Protein AF-A0A846RQ02-F1 (afdb_monomer)

Mean predicted aligned error: 21.86 Å

Radius of gyration: 32.49 Å; Cα contacts (8 Å, |Δi|>4): 99; chains: 1; bounding box: 82×26×89 Å

Sequence (148 aa):
MDPVTGFTIDPGTGYLIEPNTGLLIEPGTGNLIDPATFTYTNFRWDPATGLIVDLTAPEEEPTEEPSEEPSPSEEPEPTPTATAASASPSSTPAATPSPSPSTVEAEASADTEDISIGEHPVTRVLVILALVGLGILYYTKLRGGART

Secondary structure (DSSP, 8-state):
--TTT-PEEPTTT-PEEPTTT-PEEPTTT-EEE-TTT--EEEEEE-TTT-PEEESSS-----------------------------------------------------------TTT-HHHHHHHHHHHHHHHHHHHHHHHHTT--

pLDDT: mean 75.79, std 20.94, range [36.94, 98.56]

Structure (mmCIF, N/CA/C/O backbone):
data_AF-A0A846RQ02-F1
#
_entry.id   AF-A0A846RQ02-F1
#
loop_
_atom_site.group_PDB
_atom_site.id
_atom_site.type_symbol
_atom_site.label_atom_id
_atom_site.label_alt_id
_atom_site.label_comp_id
_atom_site.label_asym_id
_atom_site.label_entity_id
_atom_site.label_seq_id
_atom_site.pdbx_PDB_ins_code
_atom_site.Cartn_x
_atom_site.Cartn_y
_atom_site.Cartn_z
_atom_site.occupancy
_atom_site.B_iso_or_equiv
_atom_site.auth_seq_id
_atom_site.auth_comp_id
_atom_site.auth_asym_id
_atom_site.auth_atom_id
_atom_site.pdbx_PDB_model_num
ATOM 1 N N . MET A 1 1 ? -15.791 7.401 4.867 1.00 93.06 1 MET A N 1
ATOM 2 C CA . MET A 1 1 ? -15.203 6.883 6.113 1.00 93.06 1 MET A CA 1
ATOM 3 C C . MET A 1 1 ? -15.716 5.482 6.334 1.00 93.06 1 MET A C 1
ATOM 5 O O . MET A 1 1 ? -16.872 5.229 6.007 1.00 93.06 1 MET A O 1
ATOM 9 N N . ASP A 1 2 ? -14.876 4.606 6.858 1.00 94.69 2 ASP A N 1
ATOM 10 C CA . ASP A 1 2 ? -15.273 3.290 7.349 1.00 94.69 2 ASP A CA 1
ATOM 11 C C . ASP A 1 2 ? -15.982 3.416 8.718 1.00 94.69 2 ASP A C 1
ATOM 13 O O . ASP A 1 2 ? -15.517 4.182 9.565 1.00 94.69 2 ASP A O 1
ATOM 17 N N . PRO A 1 3 ? -17.110 2.719 8.960 1.00 94.69 3 PRO A N 1
ATOM 18 C CA . PRO A 1 3 ? -17.864 2.838 10.210 1.00 94.69 3 PRO A CA 1
ATOM 19 C C . PRO A 1 3 ? -17.259 2.090 11.410 1.00 94.69 3 PRO A C 1
ATOM 21 O O . PRO A 1 3 ? -17.766 2.272 12.515 1.00 94.69 3 PRO A O 1
ATOM 24 N N . VAL A 1 4 ? -16.234 1.247 11.229 1.00 91.81 4 VAL A N 1
ATOM 25 C CA . VAL A 1 4 ? -15.617 0.463 12.320 1.00 91.81 4 VAL A CA 1
ATOM 26 C C . VAL A 1 4 ? -14.419 1.201 12.920 1.00 91.81 4 VAL A C 1
ATOM 28 O O . VAL A 1 4 ? -14.303 1.322 14.135 1.00 91.81 4 VAL A O 1
ATOM 31 N N . THR A 1 5 ? -13.548 1.719 12.058 1.00 93.19 5 THR A N 1
ATOM 32 C CA . THR A 1 5 ? -12.297 2.421 12.391 1.00 93.19 5 THR A CA 1
ATOM 33 C C . THR A 1 5 ? -12.442 3.943 12.393 1.00 93.19 5 THR A C 1
ATOM 35 O O . THR A 1 5 ? -11.627 4.646 12.985 1.00 93.19 5 THR A O 1
ATOM 38 N N . GLY A 1 6 ? -13.450 4.479 11.695 1.00 95.06 6 GLY A N 1
ATOM 39 C CA . GLY A 1 6 ? -13.568 5.908 11.398 1.00 95.06 6 GLY A CA 1
ATOM 40 C C . GLY A 1 6 ? -12.615 6.408 10.301 1.00 95.06 6 GLY A C 1
ATOM 41 O O . GLY A 1 6 ? -12.677 7.586 9.946 1.00 95.06 6 GLY A O 1
ATOM 42 N N . PHE A 1 7 ? -11.751 5.548 9.748 1.00 97.25 7 PHE A N 1
ATOM 43 C CA . PHE A 1 7 ? -10.710 5.942 8.795 1.00 97.25 7 PHE A CA 1
ATOM 44 C C . PHE A 1 7 ? -11.286 6.368 7.438 1.00 97.25 7 PHE A C 1
ATOM 46 O O . PHE A 1 7 ? -12.423 6.046 7.072 1.00 97.25 7 PHE A O 1
ATOM 53 N N . THR A 1 8 ? -10.494 7.112 6.663 1.00 98.31 8 THR A N 1
ATOM 54 C CA . THR A 1 8 ? -10.873 7.461 5.285 1.00 98.31 8 THR A CA 1
ATOM 55 C C . THR A 1 8 ? -10.749 6.224 4.401 1.00 98.31 8 THR A C 1
ATOM 57 O O . THR A 1 8 ? -9.888 5.389 4.638 1.00 98.31 8 THR A O 1
ATOM 60 N N . ILE A 1 9 ? -11.617 6.093 3.398 1.00 98.06 9 ILE A N 1
ATOM 61 C CA . ILE A 1 9 ? -11.502 5.051 2.372 1.00 98.06 9 ILE A CA 1
ATOM 62 C C . ILE A 1 9 ? -10.963 5.740 1.122 1.00 98.06 9 ILE A C 1
ATOM 64 O O . ILE A 1 9 ? -11.549 6.735 0.686 1.00 98.06 9 ILE A O 1
ATOM 68 N N . ASP A 1 10 ? -9.863 5.242 0.569 1.00 97.56 10 ASP A N 1
ATOM 69 C CA . ASP A 1 10 ? -9.318 5.743 -0.689 1.00 97.56 10 ASP A CA 1
ATOM 70 C C . ASP A 1 10 ? -10.250 5.378 -1.864 1.00 97.56 10 ASP A C 1
ATOM 72 O O . ASP A 1 10 ? -10.592 4.203 -2.033 1.00 97.56 10 ASP A O 1
ATOM 76 N N . PRO A 1 11 ? -10.678 6.344 -2.699 1.00 96.50 11 PRO A N 1
ATOM 77 C CA . PRO A 1 11 ? -11.626 6.085 -3.781 1.00 96.50 11 PRO A CA 1
ATOM 78 C C . PRO A 1 11 ? -11.025 5.355 -4.994 1.00 96.50 11 PRO A C 1
ATOM 80 O O . PRO A 1 11 ? -11.791 4.924 -5.853 1.00 96.50 11 PRO A O 1
ATOM 83 N N . GLY A 1 12 ? -9.695 5.233 -5.106 1.00 96.00 12 GLY A N 1
ATOM 84 C CA . GLY A 1 12 ? -9.038 4.518 -6.207 1.00 96.00 12 GLY A CA 1
ATOM 85 C C . GLY A 1 12 ? -8.866 3.017 -5.951 1.00 96.00 12 GLY A C 1
ATOM 86 O O . GLY A 1 12 ? -8.926 2.219 -6.883 1.00 96.00 12 GLY A O 1
ATOM 87 N N . THR A 1 13 ? -8.666 2.638 -4.689 1.00 96.62 13 THR A N 1
ATOM 88 C CA . THR A 1 13 ? -8.301 1.280 -4.249 1.00 96.62 13 THR A CA 1
ATOM 89 C C . THR A 1 13 ? -9.353 0.628 -3.352 1.00 96.62 13 THR A C 1
ATOM 91 O O . THR A 1 13 ? -9.407 -0.597 -3.258 1.00 96.62 13 THR A O 1
ATOM 94 N N . GLY A 1 14 ? -10.192 1.426 -2.682 1.00 97.06 14 GLY A N 1
ATOM 95 C CA . GLY A 1 14 ? -11.116 0.964 -1.645 1.00 97.06 14 GLY A CA 1
ATOM 96 C C . GLY A 1 14 ? -10.443 0.613 -0.312 1.00 97.06 14 GLY A C 1
ATOM 97 O O . GLY A 1 14 ? -11.115 0.090 0.575 1.00 97.06 14 GLY A O 1
ATOM 98 N N . TYR A 1 15 ? -9.139 0.867 -0.159 1.00 97.94 15 TYR A N 1
ATOM 99 C CA . TYR A 1 15 ? -8.390 0.566 1.067 1.00 97.94 15 TYR A CA 1
ATOM 100 C C . TYR A 1 15 ? -8.596 1.670 2.115 1.00 97.94 15 TYR A C 1
ATOM 102 O O . TYR A 1 15 ? -8.973 2.799 1.783 1.00 97.94 15 TYR A O 1
ATOM 110 N N . LEU A 1 16 ? -8.355 1.359 3.392 1.00 98.25 16 LEU A N 1
ATOM 111 C CA . LEU A 1 16 ? -8.379 2.378 4.445 1.00 98.25 16 LEU A CA 1
ATOM 112 C C . LEU A 1 16 ? -7.115 3.239 4.358 1.00 98.25 16 LEU A C 1
ATOM 114 O O . LEU A 1 16 ? -6.036 2.717 4.102 1.00 98.25 16 LEU A O 1
ATOM 118 N N . ILE A 1 17 ? -7.233 4.538 4.609 1.00 98.25 17 ILE A N 1
ATOM 119 C CA . ILE A 1 17 ? -6.100 5.456 4.754 1.00 98.25 17 ILE A CA 1
ATOM 120 C C . ILE A 1 17 ? -5.820 5.614 6.247 1.00 98.25 17 ILE A C 1
ATOM 122 O O . ILE A 1 17 ? -6.688 6.081 6.991 1.00 98.25 17 ILE A O 1
ATOM 126 N N . GLU A 1 18 ? -4.615 5.249 6.679 1.00 97.44 18 GLU A N 1
ATOM 127 C CA . GLU A 1 18 ? -4.166 5.457 8.054 1.00 97.44 18 GLU A CA 1
ATOM 128 C C . GLU A 1 18 ? -3.992 6.973 8.309 1.00 97.44 18 GLU A C 1
ATOM 130 O O . GLU A 1 18 ? -3.281 7.646 7.554 1.00 97.44 18 GLU A O 1
ATOM 135 N N . PRO A 1 19 ? -4.665 7.556 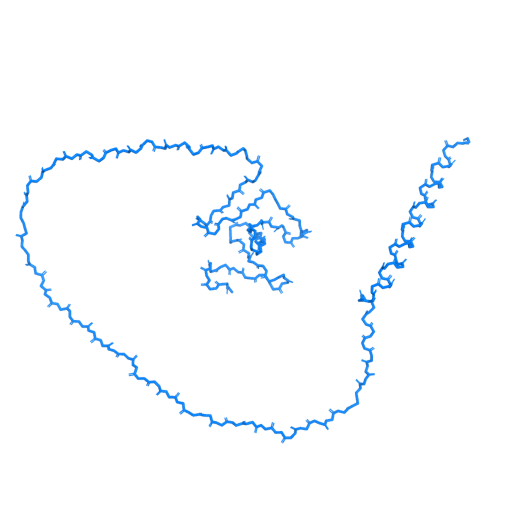9.321 1.00 95.62 19 PRO A N 1
ATOM 136 C CA . PRO A 1 19 ? -4.799 9.009 9.446 1.00 95.62 19 PRO A CA 1
ATOM 137 C C . PRO A 1 19 ? -3.518 9.766 9.830 1.00 95.62 19 PRO A C 1
ATOM 139 O O . PRO A 1 19 ? -3.464 10.975 9.599 1.00 95.62 19 PRO A O 1
ATOM 142 N N . ASN A 1 20 ? -2.509 9.114 10.417 1.00 94.81 20 ASN A N 1
ATOM 143 C CA . ASN A 1 20 ? -1.279 9.774 10.873 1.00 94.81 20 ASN A CA 1
ATOM 144 C C . ASN A 1 20 ? -0.181 9.812 9.794 1.00 94.81 20 ASN A C 1
ATOM 146 O O . ASN A 1 20 ? 0.621 10.745 9.758 1.00 94.81 20 ASN A O 1
ATOM 150 N N . THR A 1 21 ? -0.145 8.807 8.918 1.00 95.88 21 THR A N 1
ATOM 151 C CA . THR A 1 21 ? 0.881 8.600 7.882 1.00 95.88 21 THR A CA 1
ATOM 152 C C . THR A 1 21 ? 0.373 8.849 6.463 1.00 95.88 21 THR A C 1
ATOM 154 O O . THR A 1 21 ? 1.174 9.140 5.577 1.00 95.88 21 THR A O 1
ATOM 157 N N . GLY A 1 22 ? -0.939 8.741 6.224 1.00 97.25 22 GLY A N 1
ATOM 158 C CA . GLY A 1 22 ? -1.536 8.819 4.886 1.00 97.25 22 GLY A CA 1
ATOM 159 C C . GLY A 1 22 ? -1.313 7.574 4.017 1.00 97.25 22 GLY A C 1
ATOM 160 O O . GLY A 1 22 ? -1.626 7.605 2.828 1.00 97.25 22 GLY A O 1
ATOM 161 N N . LEU A 1 23 ? -0.769 6.493 4.584 1.00 98.25 23 LEU A N 1
ATOM 162 C CA . LEU A 1 23 ? -0.534 5.224 3.893 1.00 98.25 23 LEU A CA 1
ATOM 163 C C . LEU A 1 23 ? -1.829 4.401 3.778 1.00 98.25 23 LEU A C 1
ATOM 165 O O . LEU A 1 23 ? -2.741 4.526 4.597 1.00 98.25 23 LEU A O 1
ATOM 169 N N . LEU A 1 24 ? -1.896 3.533 2.767 1.00 98.56 24 LEU A N 1
ATOM 170 C CA . LEU A 1 24 ? -3.027 2.629 2.537 1.00 98.56 24 LEU A CA 1
ATOM 171 C C . LEU A 1 24 ? -2.866 1.352 3.366 1.00 98.56 24 LEU A C 1
ATOM 173 O O . LEU A 1 24 ? -1.820 0.716 3.306 1.00 98.56 24 LEU A O 1
ATOM 177 N N . ILE A 1 25 ? -3.901 0.940 4.090 1.00 98.38 25 ILE A N 1
ATOM 178 C CA . ILE A 1 25 ? -3.933 -0.301 4.872 1.00 98.38 25 ILE A CA 1
ATOM 179 C C . ILE A 1 25 ? -4.529 -1.418 4.009 1.00 98.38 25 ILE A C 1
ATOM 181 O O . ILE A 1 25 ? -5.699 -1.356 3.622 1.00 98.38 25 ILE A O 1
ATOM 185 N N . GLU A 1 26 ? -3.743 -2.459 3.734 1.00 97.50 26 GLU A N 1
ATOM 186 C CA . GLU A 1 26 ? -4.200 -3.647 3.011 1.00 97.50 26 GLU A CA 1
ATOM 187 C C . GLU A 1 26 ? -5.262 -4.420 3.831 1.00 97.50 26 GLU A C 1
ATOM 189 O O . GLU A 1 26 ? -5.014 -4.799 4.986 1.00 97.50 26 GLU A O 1
ATOM 194 N N . PRO A 1 27 ? -6.456 -4.690 3.267 1.00 95.62 27 PRO A N 1
ATOM 195 C CA . PRO A 1 27 ? -7.532 -5.357 3.990 1.00 95.62 27 PRO A CA 1
ATOM 196 C C . PRO A 1 27 ? -7.189 -6.819 4.308 1.00 95.62 27 PRO A C 1
ATOM 198 O O . PRO A 1 27 ? -6.866 -7.613 3.429 1.00 95.62 27 PRO A O 1
ATOM 201 N N . GLY A 1 28 ? -7.320 -7.194 5.583 1.00 94.12 28 GLY A N 1
ATOM 202 C CA . GLY A 1 28 ? -7.113 -8.561 6.077 1.00 94.12 28 GLY A CA 1
ATOM 203 C C . GLY A 1 28 ? -5.685 -8.884 6.531 1.00 94.12 28 GLY A C 1
ATOM 204 O O . GLY A 1 28 ? -5.517 -9.792 7.341 1.00 94.12 28 GLY A O 1
ATOM 205 N N . THR A 1 29 ? -4.677 -8.129 6.086 1.00 95.81 29 THR A N 1
ATOM 206 C CA . THR A 1 29 ? -3.283 -8.240 6.565 1.00 95.81 29 THR A CA 1
ATOM 207 C C . THR A 1 29 ? -2.876 -7.076 7.467 1.00 95.81 29 THR A C 1
ATOM 209 O O . THR A 1 29 ? -2.043 -7.261 8.351 1.00 95.81 29 THR A O 1
ATOM 212 N N . GLY A 1 30 ? -3.438 -5.883 7.244 1.00 96.94 30 GLY A N 1
ATOM 213 C CA . GLY A 1 30 ? -3.029 -4.646 7.907 1.00 96.94 30 GLY A CA 1
ATOM 214 C C . GLY A 1 30 ? -1.743 -4.023 7.352 1.00 96.94 30 GLY A C 1
ATOM 215 O O . GLY A 1 30 ? -1.285 -3.030 7.905 1.00 96.94 30 GLY A O 1
ATOM 216 N N . ASN A 1 31 ? -1.123 -4.572 6.300 1.00 98.12 31 ASN A N 1
ATOM 217 C CA . ASN A 1 31 ? 0.142 -4.047 5.763 1.00 98.12 31 ASN A CA 1
ATOM 218 C C . ASN A 1 31 ? -0.036 -2.610 5.239 1.00 98.12 31 ASN A C 1
ATOM 220 O O . ASN A 1 31 ? -0.989 -2.348 4.504 1.00 98.12 31 ASN A O 1
ATOM 224 N N . LEU A 1 32 ? 0.879 -1.690 5.566 1.00 98.31 32 LEU A N 1
ATOM 225 C CA . LEU A 1 32 ? 0.833 -0.316 5.052 1.00 98.31 32 LEU A CA 1
ATOM 226 C C . LEU A 1 32 ? 1.543 -0.233 3.693 1.00 98.31 32 LEU A C 1
ATOM 228 O O . LEU A 1 32 ? 2.678 -0.692 3.536 1.00 98.31 32 LEU A O 1
ATOM 232 N N . ILE A 1 33 ? 0.884 0.392 2.722 1.00 98.44 33 ILE A N 1
ATOM 233 C CA . ILE A 1 33 ? 1.307 0.563 1.328 1.00 98.44 33 ILE A CA 1
ATOM 234 C C . ILE A 1 33 ? 1.429 2.062 1.022 1.00 98.44 33 ILE A C 1
ATOM 236 O O . ILE A 1 33 ? 0.559 2.856 1.382 1.00 98.44 33 ILE A O 1
ATOM 240 N N . ASP A 1 34 ? 2.496 2.451 0.325 1.00 97.94 34 ASP A N 1
ATOM 241 C CA . ASP A 1 34 ? 2.676 3.814 -0.193 1.00 97.94 34 ASP A CA 1
ATOM 242 C C . ASP A 1 34 ? 1.664 4.091 -1.332 1.00 97.94 34 ASP A C 1
ATOM 244 O O . ASP A 1 34 ? 1.678 3.376 -2.339 1.00 97.94 34 ASP A O 1
ATOM 248 N N . PRO A 1 35 ? 0.780 5.106 -1.221 1.00 96.75 35 PRO A N 1
ATOM 249 C CA . PRO A 1 35 ? -0.248 5.390 -2.228 1.00 96.75 35 PRO A CA 1
ATOM 250 C C . PRO A 1 35 ? 0.301 5.933 -3.557 1.00 96.75 35 PRO A C 1
ATOM 252 O O . PRO A 1 35 ? -0.401 5.880 -4.565 1.00 96.75 35 PRO A O 1
ATOM 255 N N . ALA A 1 36 ? 1.524 6.470 -3.591 1.00 96.62 36 ALA A N 1
ATOM 256 C CA . ALA A 1 36 ? 2.128 7.047 -4.792 1.00 96.62 36 ALA A CA 1
ATOM 257 C C . ALA A 1 36 ? 2.874 6.007 -5.644 1.00 96.62 36 ALA A C 1
ATOM 259 O O . ALA A 1 36 ? 2.952 6.155 -6.866 1.00 96.62 36 ALA A O 1
ATOM 260 N N . THR A 1 37 ? 3.419 4.959 -5.021 1.00 97.44 37 THR A N 1
ATOM 261 C CA . THR A 1 37 ? 4.154 3.871 -5.702 1.00 97.44 37 THR A CA 1
ATOM 262 C C . THR A 1 37 ? 3.397 2.541 -5.733 1.00 97.44 37 THR A C 1
ATOM 264 O O . THR A 1 37 ? 3.761 1.658 -6.510 1.00 97.44 37 THR A O 1
ATOM 267 N N . PHE A 1 38 ? 2.377 2.386 -4.885 1.00 96.94 38 PHE A N 1
ATOM 268 C CA . PHE A 1 38 ? 1.679 1.134 -4.581 1.00 96.94 38 PHE A CA 1
ATOM 269 C C . PHE A 1 38 ? 2.616 -0.002 -4.119 1.00 96.94 38 PHE A C 1
ATOM 271 O O . PHE A 1 38 ? 2.413 -1.177 -4.430 1.00 96.94 38 PHE A O 1
ATOM 278 N N . THR A 1 39 ? 3.672 0.346 -3.371 1.00 98.00 39 THR A N 1
ATOM 279 C CA . THR A 1 39 ? 4.612 -0.617 -2.771 1.00 98.00 39 THR A CA 1
ATOM 280 C C . THR A 1 39 ? 4.371 -0.791 -1.277 1.00 98.00 39 THR A C 1
ATOM 282 O O . THR A 1 39 ? 4.210 0.197 -0.560 1.00 98.00 39 THR A O 1
ATOM 285 N N . TYR A 1 40 ? 4.433 -2.034 -0.795 1.00 97.62 40 TYR A N 1
ATOM 286 C CA . TYR A 1 40 ? 4.464 -2.337 0.637 1.00 97.62 40 TYR A CA 1
ATOM 287 C C . TYR A 1 40 ? 5.614 -1.616 1.343 1.00 97.62 40 TYR A C 1
ATOM 289 O O . TYR A 1 40 ? 6.737 -1.559 0.838 1.00 97.62 40 TYR A O 1
ATOM 297 N N . THR A 1 41 ? 5.321 -1.105 2.532 1.00 96.88 41 THR A N 1
ATOM 298 C CA . THR A 1 41 ? 6.312 -0.634 3.500 1.00 96.88 41 THR A CA 1
ATOM 299 C C . THR A 1 41 ? 6.712 -1.775 4.445 1.00 96.88 41 THR A C 1
ATOM 301 O O . THR A 1 41 ? 6.155 -2.871 4.385 1.00 96.88 41 THR A O 1
ATOM 304 N N . ASN A 1 42 ? 7.643 -1.512 5.364 1.00 96.81 42 ASN A N 1
ATOM 305 C CA . ASN A 1 42 ? 7.957 -2.434 6.460 1.00 96.81 42 ASN A CA 1
ATOM 306 C C . ASN A 1 42 ? 6.945 -2.353 7.620 1.00 96.81 42 ASN A C 1
ATOM 308 O O . ASN A 1 42 ? 7.192 -2.938 8.665 1.00 96.81 42 ASN A O 1
ATOM 312 N N . PHE A 1 43 ? 5.836 -1.622 7.485 1.00 97.31 43 PHE A N 1
ATOM 313 C CA . PHE A 1 43 ? 4.905 -1.373 8.584 1.00 97.31 43 PHE A CA 1
ATOM 314 C C . PHE A 1 43 ? 3.592 -2.151 8.434 1.00 97.31 43 PHE A C 1
ATOM 316 O O . PHE A 1 43 ? 3.073 -2.320 7.327 1.00 97.31 43 PHE A O 1
ATOM 323 N N . ARG A 1 44 ? 3.009 -2.564 9.564 1.00 97.31 44 ARG A N 1
ATOM 324 C CA . ARG A 1 44 ? 1.681 -3.192 9.651 1.00 97.31 44 ARG A CA 1
ATOM 325 C C . ARG A 1 44 ? 0.834 -2.523 10.729 1.00 97.31 44 ARG A C 1
ATOM 327 O O . ARG A 1 44 ? 1.278 -2.384 11.863 1.00 97.31 44 ARG A O 1
ATOM 334 N N . TRP A 1 45 ? -0.392 -2.148 10.389 1.00 97.06 45 TRP A N 1
ATOM 335 C CA . TRP A 1 45 ? -1.390 -1.647 11.322 1.00 97.06 45 TRP A CA 1
ATOM 336 C C . TRP A 1 45 ? -2.063 -2.828 12.017 1.00 97.06 45 TRP A C 1
ATOM 338 O O . TRP A 1 45 ? -2.538 -3.756 11.359 1.00 97.06 45 TRP A O 1
ATOM 348 N N . ASP A 1 46 ? -2.092 -2.801 13.345 1.00 94.88 46 ASP A N 1
ATOM 349 C CA . ASP A 1 46 ? -2.802 -3.784 14.151 1.00 94.88 46 ASP A CA 1
ATOM 350 C C . ASP A 1 46 ? -4.210 -3.269 14.512 1.00 94.88 46 ASP A C 1
ATOM 352 O O . ASP A 1 46 ? -4.324 -2.288 15.250 1.00 94.88 46 ASP A O 1
ATOM 356 N N . PRO A 1 47 ? -5.296 -3.932 14.068 1.00 91.94 47 PRO A N 1
ATOM 357 C CA . PRO A 1 47 ? -6.658 -3.545 14.429 1.00 91.94 47 PRO A CA 1
ATOM 358 C C . PRO A 1 47 ? -7.002 -3.751 15.913 1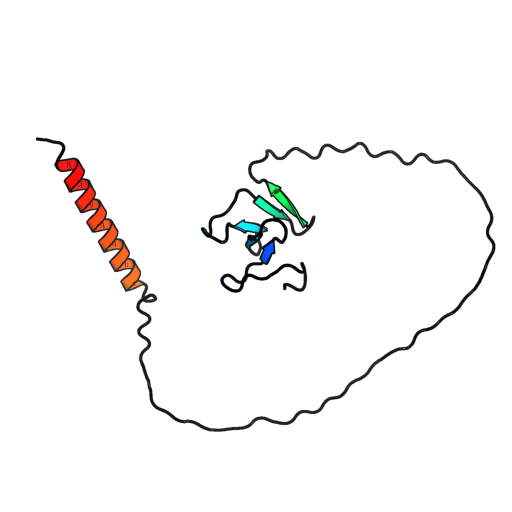.00 91.94 47 PRO A 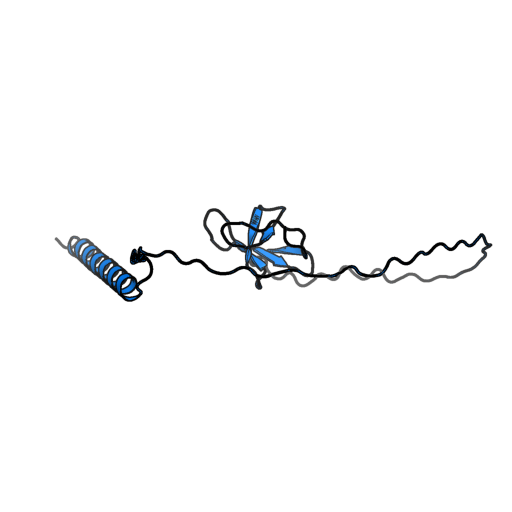C 1
ATOM 360 O O . PRO A 1 47 ? -8.014 -3.212 16.358 1.00 91.94 47 PRO A O 1
ATOM 363 N N . ALA A 1 48 ? -6.226 -4.531 16.678 1.00 91.94 48 ALA A N 1
ATOM 364 C CA . ALA A 1 48 ? -6.510 -4.786 18.093 1.00 91.94 48 ALA A CA 1
ATOM 365 C C . ALA A 1 48 ? -6.023 -3.650 19.010 1.00 91.94 48 ALA A C 1
ATOM 367 O O . ALA A 1 48 ? -6.749 -3.241 19.916 1.00 91.94 48 ALA A O 1
ATOM 368 N N . THR A 1 49 ? -4.820 -3.123 18.771 1.00 92.25 49 THR A N 1
ATOM 369 C CA . THR A 1 49 ? -4.253 -1.972 19.503 1.00 92.25 49 THR A CA 1
ATOM 370 C C . THR A 1 49 ? -4.476 -0.629 18.805 1.00 92.25 49 THR A C 1
ATOM 372 O O . THR A 1 49 ? -4.382 0.418 19.444 1.00 92.25 49 THR A O 1
ATOM 375 N N . GLY A 1 50 ? -4.758 -0.635 17.499 1.00 91.50 50 GLY A N 1
ATOM 376 C CA . GLY A 1 50 ? -4.813 0.557 16.649 1.00 91.50 50 GLY A CA 1
ATOM 377 C C . GLY A 1 50 ? -3.438 1.120 16.263 1.00 91.50 50 GLY A C 1
ATOM 378 O O . GLY A 1 50 ? -3.385 2.176 15.632 1.00 91.50 50 GLY A O 1
ATOM 379 N N . LEU A 1 51 ? -2.343 0.449 16.639 1.00 94.31 51 LEU A N 1
ATOM 380 C CA . LEU A 1 51 ? -0.966 0.919 16.463 1.00 94.31 51 LEU A CA 1
ATOM 381 C C . LEU A 1 51 ? -0.344 0.460 15.136 1.00 94.31 51 LEU A C 1
ATOM 383 O O . LEU A 1 51 ? -0.828 -0.457 14.473 1.00 94.31 51 LEU A O 1
ATOM 387 N N . ILE A 1 52 ? 0.768 1.097 14.766 1.00 95.50 52 ILE A N 1
ATOM 388 C CA . ILE A 1 52 ? 1.610 0.709 13.630 1.00 95.50 52 ILE A CA 1
ATOM 389 C C . ILE A 1 52 ? 2.848 -0.018 14.169 1.00 95.50 52 ILE A C 1
ATOM 391 O O . ILE A 1 52 ? 3.592 0.536 14.976 1.00 95.50 52 ILE A O 1
ATOM 395 N N . VAL A 1 53 ? 3.067 -1.248 13.708 1.00 94.69 53 VAL A N 1
ATOM 396 C CA . VAL A 1 53 ? 4.188 -2.126 14.071 1.00 94.69 53 VAL A CA 1
ATOM 397 C C . VAL A 1 53 ? 5.213 -2.147 12.936 1.00 94.69 53 VAL A C 1
ATOM 399 O O . VAL A 1 53 ? 4.835 -2.276 11.771 1.00 94.69 53 VAL A O 1
ATOM 402 N N . ASP A 1 54 ? 6.503 -2.051 13.261 1.00 94.81 54 ASP A N 1
ATOM 403 C CA . ASP A 1 54 ? 7.608 -2.260 12.314 1.00 94.81 54 ASP A CA 1
ATOM 404 C C . ASP A 1 54 ? 7.926 -3.762 12.202 1.00 94.81 54 ASP A C 1
ATOM 406 O O . ASP A 1 54 ? 8.277 -4.408 13.185 1.00 94.81 54 ASP A O 1
ATOM 410 N N . LEU A 1 55 ? 7.800 -4.320 10.998 1.00 92.31 55 LEU A N 1
ATOM 411 C CA . LEU A 1 55 ? 8.071 -5.725 10.666 1.00 92.31 55 LEU A CA 1
ATOM 412 C C . LEU A 1 55 ? 9.574 -6.028 10.497 1.00 92.31 55 LEU A C 1
ATOM 414 O O . LEU A 1 55 ? 9.945 -7.179 10.268 1.00 92.31 55 LEU A O 1
ATOM 418 N N . THR A 1 56 ? 10.431 -5.005 10.544 1.00 91.88 56 THR A N 1
ATOM 419 C CA . THR A 1 56 ? 11.899 -5.116 10.506 1.00 91.88 56 THR A CA 1
ATOM 420 C C . THR A 1 56 ? 12.578 -4.829 11.841 1.00 91.88 56 THR A C 1
ATOM 422 O O . THR A 1 56 ? 13.775 -5.097 11.973 1.00 91.88 56 THR A O 1
ATOM 425 N N . ALA A 1 57 ? 11.833 -4.362 12.845 1.00 85.50 57 ALA A N 1
ATOM 426 C CA . ALA A 1 57 ? 12.278 -4.465 14.226 1.00 85.50 57 ALA A CA 1
ATOM 427 C C . ALA A 1 57 ? 12.439 -5.954 14.603 1.00 85.50 57 ALA A C 1
ATOM 429 O O . ALA A 1 57 ? 11.655 -6.789 14.141 1.00 85.50 57 ALA A O 1
ATOM 430 N N . PRO A 1 58 ? 13.429 -6.324 15.437 1.00 74.06 58 PRO A N 1
ATOM 431 C CA . PRO A 1 58 ? 13.348 -7.598 16.135 1.00 74.06 58 PRO A CA 1
ATOM 432 C C . PRO A 1 58 ? 12.070 -7.602 16.983 1.00 74.06 58 PRO A C 1
ATOM 434 O O . PRO A 1 58 ? 11.674 -6.561 17.508 1.00 74.06 58 PRO A O 1
ATOM 437 N N . GLU A 1 59 ? 11.446 -8.767 17.146 1.00 67.62 59 GLU A N 1
ATOM 438 C CA . GLU A 1 59 ? 10.416 -8.946 18.168 1.00 67.62 59 GLU A CA 1
ATOM 439 C C . GLU A 1 59 ? 11.100 -8.802 19.536 1.00 67.62 59 GLU A C 1
ATOM 441 O O . GLU A 1 59 ? 11.658 -9.761 20.070 1.00 67.62 59 GLU A O 1
ATOM 446 N N . GLU A 1 60 ? 11.131 -7.579 20.075 1.00 62.72 60 GLU A N 1
ATOM 447 C CA . GLU A 1 60 ? 11.481 -7.364 21.474 1.00 62.72 60 GLU A CA 1
ATOM 448 C C . GLU A 1 60 ? 10.392 -8.052 22.298 1.00 62.72 60 GLU A C 1
ATOM 450 O O . GLU A 1 60 ? 9.250 -7.588 22.349 1.00 62.72 60 GLU A O 1
ATOM 455 N N . GLU A 1 61 ? 10.736 -9.212 22.873 1.00 57.94 61 GLU A N 1
ATOM 456 C CA . GLU A 1 61 ? 9.849 -9.935 23.782 1.00 57.94 61 GLU A CA 1
ATOM 457 C C . GLU A 1 61 ? 9.322 -8.947 24.827 1.00 57.94 61 GLU A C 1
ATOM 459 O O . GLU A 1 61 ? 10.102 -8.115 25.311 1.00 57.94 61 GLU A O 1
ATOM 464 N N . PRO A 1 62 ? 8.016 -8.990 25.155 1.00 59.59 62 PRO A N 1
ATOM 465 C CA . PRO A 1 62 ? 7.408 -7.988 26.009 1.00 59.59 62 PRO A CA 1
ATOM 466 C C . PRO A 1 62 ? 8.174 -7.940 27.324 1.00 59.59 62 PRO A C 1
ATOM 468 O O . PRO A 1 62 ? 8.118 -8.870 28.129 1.00 59.59 62 PRO A O 1
ATOM 471 N N . THR A 1 63 ? 8.901 -6.842 27.530 1.00 51.22 63 THR A N 1
ATOM 472 C CA . THR A 1 63 ? 9.452 -6.527 28.839 1.00 51.22 63 THR A CA 1
ATOM 473 C C . THR A 1 63 ? 8.245 -6.301 29.725 1.00 51.22 63 THR A C 1
ATOM 475 O O . THR A 1 63 ? 7.598 -5.259 29.631 1.00 51.22 63 THR A O 1
ATOM 478 N N . GLU A 1 64 ? 7.903 -7.310 30.524 1.00 52.91 64 GLU A N 1
ATOM 479 C CA . GLU A 1 64 ? 6.900 -7.177 31.568 1.00 52.91 64 GLU A CA 1
ATOM 480 C C . GLU A 1 64 ? 7.373 -6.054 32.494 1.00 52.91 64 GLU A C 1
ATOM 482 O O . GLU A 1 64 ? 8.261 -6.251 33.329 1.00 52.91 64 GLU A O 1
ATOM 487 N N . GLU A 1 65 ? 6.803 -4.854 32.330 1.00 53.94 65 GLU A N 1
ATOM 488 C CA . GLU A 1 65 ? 6.838 -3.858 33.392 1.00 53.94 65 GLU A CA 1
ATOM 489 C C . GLU A 1 65 ? 6.269 -4.559 34.629 1.00 53.94 65 GLU A C 1
ATOM 491 O O . GLU A 1 65 ? 5.145 -5.076 34.573 1.00 53.94 65 GLU A O 1
ATOM 496 N N . PRO A 1 66 ? 7.057 -4.694 35.710 1.00 51.38 66 PRO A N 1
ATOM 497 C CA . PRO A 1 66 ? 6.687 -5.567 36.803 1.00 51.38 66 PRO A CA 1
ATOM 498 C C . PRO A 1 66 ? 5.391 -5.053 37.413 1.00 51.38 66 PRO A C 1
ATOM 500 O O . PRO A 1 66 ? 5.330 -3.911 37.863 1.00 51.38 66 PRO A O 1
ATOM 503 N N . SER A 1 67 ? 4.373 -5.917 37.424 1.00 57.09 67 SER A N 1
ATOM 504 C CA . SER A 1 67 ? 3.088 -5.678 38.079 1.00 57.09 67 SER A CA 1
ATOM 505 C C . SER A 1 67 ? 3.309 -5.033 39.448 1.00 57.09 67 SER A C 1
ATOM 507 O O . SER A 1 67 ? 3.745 -5.719 40.374 1.00 57.09 67 SER A O 1
ATOM 509 N N . GLU A 1 68 ? 2.983 -3.744 39.594 1.00 53.00 68 GLU A N 1
ATOM 510 C CA . GLU A 1 68 ? 2.965 -3.087 40.902 1.00 53.00 68 GLU A CA 1
ATOM 511 C C . GLU A 1 68 ? 1.869 -3.745 41.750 1.00 53.00 68 GLU A C 1
ATOM 513 O O . GLU A 1 68 ? 0.675 -3.474 41.609 1.00 53.00 68 GLU A O 1
ATOM 518 N N . GLU A 1 69 ? 2.294 -4.700 42.578 1.00 50.53 69 GLU A N 1
ATOM 519 C CA . GLU A 1 69 ? 1.422 -5.565 43.364 1.00 50.53 69 GLU A CA 1
ATOM 520 C C . GLU A 1 69 ? 0.537 -4.714 44.299 1.00 50.53 69 GLU A C 1
ATOM 522 O O . GLU A 1 69 ? 1.051 -3.834 45.000 1.00 50.53 69 GLU A O 1
ATOM 527 N N . PRO A 1 70 ? -0.795 -4.921 44.312 1.00 53.91 70 PRO A N 1
ATOM 528 C CA . PRO A 1 70 ? -1.718 -4.007 44.974 1.00 53.91 70 PRO A CA 1
ATOM 529 C C . PRO A 1 70 ? -1.564 -4.069 46.498 1.00 53.91 70 PRO A C 1
ATOM 531 O O . PRO A 1 70 ? -2.098 -4.965 47.150 1.00 53.91 70 PRO A O 1
ATOM 534 N N . SER A 1 71 ? -0.860 -3.084 47.061 1.00 57.78 71 SER A N 1
ATOM 535 C CA . SER A 1 71 ? -0.626 -2.945 48.503 1.00 57.78 71 SER A CA 1
ATOM 536 C C . SER A 1 71 ? -1.951 -2.830 49.283 1.00 57.78 71 SER A C 1
ATOM 538 O O . SER A 1 71 ? -2.665 -1.835 49.109 1.00 57.78 71 SER A O 1
ATOM 540 N N . PRO A 1 72 ? -2.314 -3.810 50.138 1.00 62.41 72 PRO A N 1
ATOM 541 C CA . PRO A 1 72 ? -3.621 -3.845 50.783 1.00 62.41 72 PRO A CA 1
ATOM 542 C C . PRO A 1 72 ? -3.554 -3.443 52.265 1.00 62.41 72 PRO A C 1
ATOM 544 O O . PRO A 1 72 ? -2.895 -4.106 53.063 1.00 62.41 72 PRO A O 1
ATOM 547 N N . SER A 1 73 ? -4.302 -2.406 52.662 1.00 55.62 73 SER A N 1
ATOM 548 C CA . SER A 1 73 ? -4.712 -2.198 54.062 1.00 55.62 73 SER A CA 1
ATOM 549 C C . SER A 1 73 ? -5.939 -1.271 54.155 1.00 55.62 73 SER A C 1
ATOM 551 O O . SER A 1 73 ? -5.842 -0.066 53.943 1.00 55.62 73 SER A O 1
ATOM 553 N N . GLU A 1 74 ? -7.101 -1.901 54.357 1.00 46.75 74 GLU A N 1
ATOM 554 C CA . GLU A 1 74 ? -8.092 -1.643 55.428 1.00 46.75 74 GLU A CA 1
ATOM 555 C C . GLU A 1 74 ? -8.365 -0.159 55.834 1.00 46.75 74 GLU A C 1
ATOM 557 O O . GLU A 1 74 ? -7.471 0.534 56.303 1.00 46.75 74 GLU A O 1
ATOM 562 N N . GLU A 1 75 ? -9.552 0.442 55.603 1.00 56.44 75 GLU A N 1
ATOM 563 C CA . GLU A 1 75 ? -10.893 0.198 56.226 1.00 56.44 75 GLU A CA 1
ATOM 564 C C . GLU A 1 75 ? -11.140 1.087 57.492 1.00 56.44 75 GLU A C 1
ATOM 566 O O . GLU A 1 75 ? -10.174 1.320 58.219 1.00 56.44 75 GLU A O 1
ATOM 571 N N . PRO A 1 76 ? -12.363 1.585 57.854 1.00 58.91 76 PRO A N 1
ATOM 572 C CA . PRO A 1 76 ? -13.653 1.775 57.141 1.00 58.91 76 PRO A CA 1
ATOM 573 C C . PRO A 1 76 ? -14.287 3.210 57.234 1.00 58.91 76 PRO A C 1
ATOM 575 O O . PRO A 1 76 ? -13.826 4.068 57.978 1.00 58.91 76 PRO A O 1
ATOM 578 N N . GLU A 1 77 ? -15.456 3.374 56.578 1.00 52.44 77 GLU A N 1
ATOM 579 C CA . GLU A 1 77 ? -16.658 4.163 56.994 1.00 52.44 77 GLU A CA 1
ATOM 580 C C . GLU A 1 77 ? -16.653 5.718 57.148 1.00 52.44 77 GLU A C 1
ATOM 582 O O . GLU A 1 77 ? -15.617 6.332 57.394 1.00 52.44 77 GLU A O 1
ATOM 587 N N . PRO A 1 78 ? -17.837 6.398 57.115 1.00 55.97 78 PRO A N 1
ATOM 588 C CA . PRO A 1 78 ? -19.158 5.989 56.593 1.00 55.97 78 PRO A CA 1
ATOM 589 C C . PRO A 1 78 ? -19.840 7.006 55.633 1.00 55.97 78 PRO A C 1
ATOM 591 O O . PRO A 1 78 ? -19.553 8.202 55.607 1.00 55.97 78 PRO A O 1
ATOM 594 N N . THR A 1 79 ? -20.841 6.525 54.886 1.00 56.03 79 THR A N 1
ATOM 595 C CA . THR A 1 79 ? -21.795 7.309 54.063 1.00 56.03 79 THR A CA 1
ATOM 596 C C . THR A 1 79 ? -22.762 8.149 54.931 1.00 56.03 79 THR A C 1
ATOM 598 O O . THR A 1 79 ? -22.995 7.787 56.086 1.00 56.03 79 THR A O 1
ATOM 601 N N . PRO A 1 80 ? -23.416 9.214 54.402 1.00 57.59 80 PRO A N 1
ATOM 602 C CA . PRO A 1 80 ? -24.807 9.006 53.950 1.00 57.59 80 PRO A CA 1
ATOM 603 C C . PRO A 1 80 ? -25.326 9.875 52.767 1.00 57.59 80 PRO A C 1
ATOM 605 O O . PRO A 1 80 ? -25.276 11.099 52.783 1.00 57.59 80 PRO A O 1
ATOM 608 N N . THR A 1 81 ? -25.977 9.193 51.817 1.00 53.66 81 THR A N 1
ATOM 609 C CA . THR A 1 81 ? -27.327 9.480 51.267 1.00 53.66 81 THR A CA 1
ATOM 610 C C . THR A 1 81 ? -27.723 10.873 50.731 1.00 53.66 81 THR A C 1
ATOM 612 O O . THR A 1 81 ? -28.103 11.751 51.501 1.00 53.66 81 THR A O 1
ATOM 615 N N . ALA A 1 82 ? -27.902 10.962 49.401 1.00 47.84 82 ALA A N 1
ATOM 616 C CA . ALA A 1 82 ? -29.063 11.555 48.690 1.00 47.84 82 ALA A CA 1
ATOM 617 C C . ALA A 1 82 ? -28.915 11.335 47.160 1.00 47.84 82 ALA A C 1
ATOM 619 O O . ALA A 1 82 ? -27.787 11.260 46.688 1.00 47.84 82 ALA A O 1
ATOM 620 N N . THR A 1 83 ? -29.932 11.281 46.285 1.00 50.47 83 THR A N 1
ATOM 621 C CA . THR A 1 83 ? -31.378 10.955 46.362 1.00 50.47 83 THR A CA 1
ATOM 622 C C . THR A 1 83 ? -31.856 10.660 44.918 1.00 50.47 83 THR A C 1
ATOM 624 O O . THR A 1 83 ? -31.247 11.136 43.964 1.00 50.47 83 THR A O 1
ATOM 627 N N . ALA A 1 84 ? -32.907 9.854 44.720 1.00 47.69 84 ALA A N 1
ATOM 628 C CA . ALA A 1 84 ? -33.257 9.290 43.407 1.00 47.69 84 ALA A CA 1
ATOM 629 C C . ALA A 1 84 ? -34.155 10.161 42.491 1.00 47.69 84 ALA A C 1
ATOM 631 O O . ALA A 1 84 ? -35.169 10.693 42.935 1.00 47.69 84 ALA A O 1
ATOM 632 N N . ALA A 1 85 ? -33.847 10.156 41.186 1.00 45.62 85 ALA A N 1
ATOM 633 C CA . ALA A 1 85 ? -34.771 10.216 40.035 1.00 45.62 85 ALA A CA 1
ATOM 634 C C . ALA A 1 85 ? -33.977 9.736 38.791 1.00 45.62 85 ALA A C 1
ATOM 636 O O . ALA A 1 85 ? -32.858 10.190 38.598 1.00 45.62 85 ALA A O 1
ATOM 637 N N . SER A 1 86 ? -34.361 8.748 37.973 1.00 48.06 86 SER A N 1
ATOM 638 C CA . SER A 1 86 ? -35.664 8.320 37.432 1.00 48.06 86 SER A CA 1
ATOM 639 C C . SER A 1 86 ? -36.218 9.229 36.327 1.00 48.06 86 SER A C 1
ATOM 641 O O . SER A 1 86 ? -37.028 10.114 36.587 1.00 48.06 86 SER A O 1
ATOM 643 N N . ALA A 1 87 ? -35.801 8.962 35.082 1.00 43.22 87 ALA A N 1
ATOM 644 C CA . ALA A 1 87 ? -36.514 9.348 33.863 1.00 43.22 87 ALA A CA 1
ATOM 645 C C . ALA A 1 87 ? -36.094 8.448 32.682 1.00 43.22 87 ALA A C 1
ATOM 647 O O . ALA A 1 87 ? -34.987 8.561 32.164 1.00 43.22 87 ALA A O 1
ATOM 648 N N . SER A 1 88 ? -36.995 7.572 32.235 1.00 49.34 88 SER A N 1
ATOM 649 C CA . SER A 1 88 ? -36.943 6.945 30.907 1.00 49.34 88 SER A CA 1
ATOM 650 C C . SER A 1 88 ? -38.140 7.445 30.103 1.00 49.34 88 SER A C 1
ATOM 652 O O . SER A 1 88 ? -39.223 7.607 30.672 1.00 49.34 88 SER A O 1
ATOM 654 N N . PRO A 1 89 ? -37.975 7.663 28.791 1.00 56.47 89 PRO A N 1
ATOM 655 C CA . PRO A 1 89 ? -39.045 7.275 27.883 1.00 56.47 89 PRO A CA 1
ATOM 656 C C . PRO A 1 89 ? -38.558 6.461 26.676 1.00 56.47 89 PRO A C 1
ATOM 658 O O . PRO A 1 89 ? -37.559 6.767 26.030 1.00 56.47 89 PRO A O 1
ATOM 661 N N . SER A 1 90 ? -39.348 5.437 26.357 1.00 51.19 90 SER A N 1
ATOM 662 C CA . SER A 1 90 ? -39.278 4.639 25.129 1.00 51.19 90 SER A CA 1
ATOM 663 C C . SER A 1 90 ? -39.535 5.475 23.862 1.00 51.19 90 SER A C 1
ATOM 665 O O . SER A 1 90 ? -40.185 6.521 23.914 1.00 51.19 90 SER A O 1
ATOM 667 N N . SER A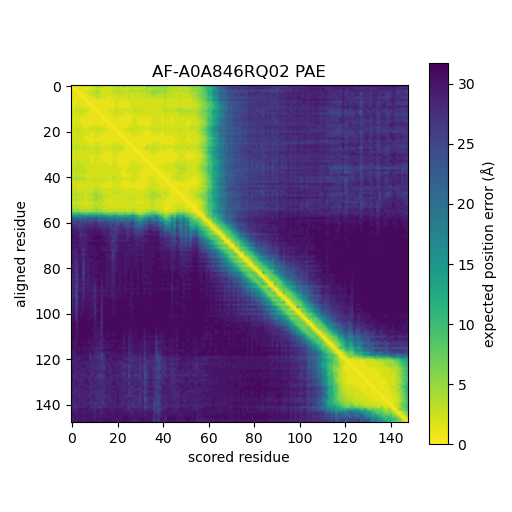 1 91 ? -39.097 4.984 22.698 1.00 37.09 91 SER A N 1
ATOM 668 C CA . SER A 1 91 ? -39.553 5.460 21.383 1.00 37.09 91 SER A CA 1
ATOM 669 C C . SER A 1 91 ? -39.491 4.348 20.329 1.00 37.09 91 SER A C 1
ATOM 671 O O . SER A 1 91 ? -38.421 3.893 19.937 1.00 37.09 91 SER A O 1
ATOM 673 N N . THR A 1 92 ? -40.669 3.872 19.921 1.00 55.16 92 THR A N 1
ATOM 674 C CA . THR A 1 92 ? -40.978 2.789 18.957 1.00 55.16 92 THR A CA 1
ATOM 675 C C . THR A 1 92 ? -42.521 2.777 18.835 1.00 55.16 92 THR A C 1
ATOM 677 O O . THR A 1 92 ? -43.145 3.003 19.876 1.00 55.16 92 THR A O 1
ATOM 680 N N . PRO A 1 93 ? -43.184 2.540 17.671 1.00 49.81 93 PRO A N 1
ATOM 681 C CA . PRO A 1 93 ? -42.689 1.934 16.424 1.00 49.81 93 PRO A CA 1
ATOM 682 C C . PRO A 1 93 ? -43.016 2.685 15.096 1.00 49.81 93 PRO A C 1
ATOM 684 O O . PRO A 1 93 ? -43.788 3.633 15.064 1.00 49.81 93 PRO A O 1
ATOM 687 N N . ALA A 1 94 ? -42.470 2.136 14.000 1.00 48.97 94 ALA A N 1
ATOM 688 C CA . ALA A 1 94 ? -43.051 1.923 12.655 1.00 48.97 94 ALA A CA 1
ATOM 689 C C . ALA A 1 94 ? -43.828 3.017 11.874 1.00 48.97 94 ALA A C 1
ATOM 691 O O . ALA A 1 94 ? -44.881 3.496 12.287 1.00 48.97 94 ALA A O 1
ATOM 692 N N . ALA A 1 95 ? -43.441 3.173 10.598 1.00 36.94 95 ALA A N 1
ATOM 693 C CA . ALA A 1 95 ? -44.347 3.488 9.488 1.00 36.94 95 ALA A CA 1
ATOM 694 C C . ALA A 1 95 ? -43.868 2.814 8.180 1.00 36.94 95 ALA A C 1
ATOM 696 O O . ALA A 1 95 ? -42.702 2.940 7.818 1.00 36.94 95 ALA A O 1
ATOM 697 N N . THR A 1 96 ? -44.779 2.133 7.473 1.00 49.88 96 THR A N 1
ATOM 698 C CA . THR A 1 96 ? -44.582 1.491 6.152 1.00 49.88 96 THR A CA 1
ATOM 699 C C . THR A 1 96 ? -45.906 1.593 5.389 1.00 49.88 96 THR A C 1
ATOM 701 O O . THR A 1 96 ? -46.931 1.185 5.939 1.00 49.88 96 THR A O 1
ATOM 704 N N . PRO A 1 97 ? -45.931 2.164 4.168 1.00 53.06 97 PRO A N 1
ATOM 705 C CA . PRO A 1 97 ? -46.197 1.314 2.996 1.00 53.06 97 PRO A CA 1
ATOM 706 C C . PRO A 1 97 ? -45.437 1.709 1.710 1.00 53.06 97 PRO A C 1
ATOM 708 O O . PRO A 1 97 ? -45.027 2.851 1.524 1.00 53.06 97 PRO A O 1
ATOM 711 N N . SER A 1 98 ? -45.313 0.747 0.788 1.00 58.12 98 SER A N 1
ATOM 712 C CA . SER A 1 98 ? -44.835 0.945 -0.593 1.00 58.12 98 SER A CA 1
ATOM 713 C C . SER A 1 98 ? -45.984 1.334 -1.539 1.00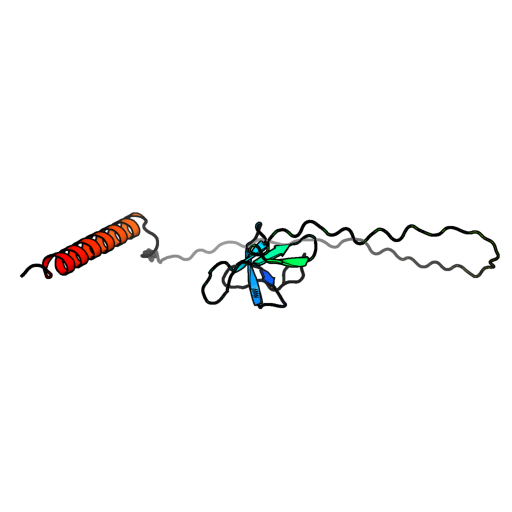 58.12 98 SER A C 1
ATOM 715 O O . SER A 1 98 ? -47.120 0.897 -1.335 1.00 58.12 98 SER A O 1
ATOM 717 N N . PRO A 1 99 ? -45.704 2.192 -2.534 1.00 51.66 99 PRO A N 1
ATOM 718 C CA . PRO A 1 99 ? -45.798 1.812 -3.959 1.00 51.66 99 PRO A CA 1
ATOM 719 C C . PRO A 1 99 ? -44.581 2.322 -4.776 1.00 51.66 99 PRO A C 1
ATOM 721 O O . PRO A 1 99 ? -43.852 3.184 -4.293 1.00 51.66 99 PRO A O 1
ATOM 724 N N . SER A 1 100 ? -44.291 1.927 -6.025 1.00 50.94 100 SER A N 1
ATOM 725 C CA . SER A 1 100 ? -44.673 0.767 -6.866 1.00 50.94 100 SER A CA 1
ATOM 726 C C . SER A 1 100 ? -43.687 0.673 -8.062 1.00 50.94 100 SER A C 1
ATOM 728 O O . SER A 1 100 ? -43.052 1.679 -8.379 1.00 50.94 100 SER A O 1
ATOM 730 N N . PRO A 1 101 ? -43.546 -0.481 -8.749 1.00 57.59 101 PRO A N 1
ATOM 731 C CA . PRO A 1 101 ? -42.674 -0.623 -9.926 1.00 57.59 101 PRO A CA 1
ATOM 732 C C . PRO A 1 101 ? -43.316 -0.101 -11.232 1.00 57.59 101 PRO A C 1
ATOM 734 O O . PRO A 1 101 ? -44.521 -0.257 -11.427 1.00 57.59 101 PRO A O 1
ATOM 737 N N . SER A 1 102 ? -42.499 0.442 -12.146 1.00 59.12 102 SER A N 1
ATOM 738 C CA . SER A 1 102 ? -42.904 0.948 -13.478 1.00 59.12 102 SER A CA 1
ATOM 739 C C . SER A 1 102 ? -42.139 0.256 -14.619 1.00 59.12 102 SER A C 1
ATOM 741 O O . SER A 1 102 ? -40.998 -0.163 -14.432 1.00 59.12 102 SER A O 1
ATOM 743 N N . THR A 1 103 ? -42.775 0.087 -15.787 1.00 51.88 103 THR A N 1
ATOM 744 C CA . THR A 1 103 ? -42.300 -0.700 -16.956 1.00 51.88 103 THR A CA 1
ATOM 745 C C . THR A 1 103 ? -43.125 -0.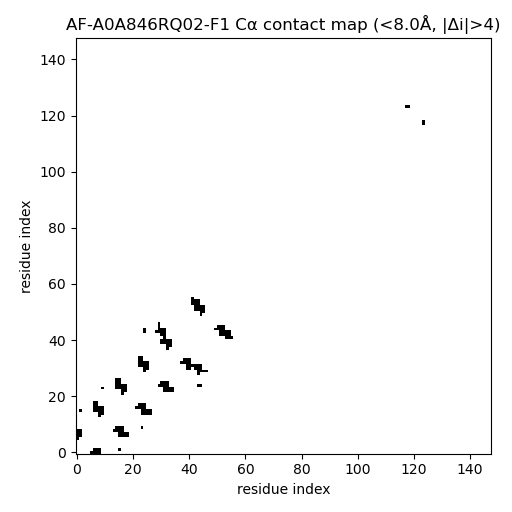290 -18.203 1.00 51.88 103 THR A C 1
ATOM 747 O O . THR A 1 103 ? -44.300 0.030 -18.022 1.00 51.88 103 THR A O 1
ATOM 750 N N . VAL A 1 104 ? -42.629 -0.289 -19.453 1.00 50.44 104 VAL A N 1
ATOM 751 C CA . VAL A 1 104 ? -41.284 -0.653 -19.956 1.00 50.44 104 VAL A CA 1
ATOM 752 C C . VAL A 1 104 ? -40.379 0.607 -19.933 1.00 50.44 104 VAL A C 1
ATOM 754 O O . VAL A 1 104 ? -40.259 1.148 -18.836 1.00 50.44 104 VAL A O 1
ATOM 757 N N . GLU A 1 105 ? -39.653 1.153 -20.924 1.00 48.53 105 GLU A N 1
ATOM 758 C CA . GLU A 1 105 ? -39.301 0.883 -22.341 1.00 48.53 105 GLU A CA 1
ATOM 759 C C . GLU A 1 105 ? -37.786 1.207 -22.487 1.00 48.53 105 GLU A C 1
ATOM 761 O O . GLU A 1 105 ? -37.295 2.084 -21.780 1.00 48.53 105 GLU A O 1
ATOM 766 N N . ALA A 1 106 ? -36.919 0.530 -23.257 1.00 53.31 106 ALA A N 1
ATOM 767 C CA . ALA A 1 106 ? -37.014 -0.273 -24.492 1.00 53.31 106 ALA A CA 1
ATOM 768 C C . ALA A 1 106 ? -36.826 0.473 -25.840 1.00 53.31 106 ALA A C 1
ATOM 770 O O . ALA A 1 106 ? -37.529 0.190 -26.804 1.00 53.31 106 ALA A O 1
ATOM 771 N N . GLU A 1 107 ? -35.791 1.316 -25.941 1.00 47.00 107 GLU A N 1
ATOM 772 C CA . GLU A 1 107 ? -35.027 1.532 -27.189 1.00 47.00 107 GLU A CA 1
ATOM 773 C C . GLU A 1 107 ? -33.537 1.271 -26.867 1.00 47.00 107 GLU A C 1
ATOM 775 O O . GLU A 1 107 ? -33.069 1.724 -25.827 1.00 47.00 107 GLU A O 1
ATOM 780 N N . ALA A 1 108 ? -32.739 0.431 -27.537 1.00 46.81 108 ALA A N 1
ATOM 781 C CA . ALA A 1 108 ? -32.566 0.028 -28.942 1.00 46.81 108 ALA A CA 1
ATOM 782 C C . ALA A 1 108 ? -31.288 0.645 -29.550 1.00 46.81 108 ALA A C 1
ATOM 784 O O . ALA A 1 108 ? -31.098 1.855 -29.546 1.00 46.81 108 ALA A O 1
ATOM 785 N N . SER A 1 109 ? -30.459 -0.221 -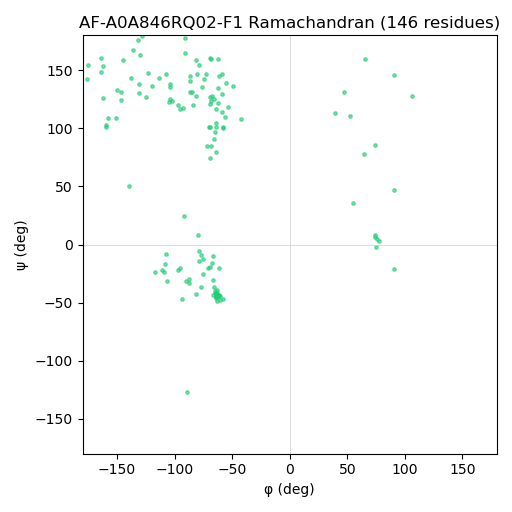30.143 1.00 47.00 109 SER A N 1
ATOM 786 C CA . SER A 1 109 ? -29.414 0.116 -31.122 1.00 47.00 109 SER A CA 1
ATOM 787 C C . SER A 1 109 ? -28.235 0.991 -30.667 1.00 47.00 109 SER A C 1
ATOM 789 O O . SER A 1 109 ? -28.081 2.122 -31.123 1.00 47.00 109 SER A O 1
ATOM 791 N N . ALA A 1 110 ? -27.292 0.374 -29.950 1.00 47.81 110 ALA A N 1
ATOM 792 C CA . ALA A 1 110 ? -25.922 0.269 -30.468 1.00 47.81 110 ALA A CA 1
ATOM 793 C C . ALA A 1 110 ? -25.151 -0.865 -29.770 1.00 47.81 110 ALA A C 1
ATOM 795 O O . ALA A 1 110 ? -24.628 -0.672 -28.674 1.00 47.81 110 ALA A O 1
ATOM 796 N N . ASP A 1 111 ? -24.999 -2.009 -30.442 1.00 46.53 111 ASP A N 1
ATOM 797 C CA . ASP A 1 111 ? -23.877 -2.920 -30.190 1.00 46.53 111 ASP A CA 1
ATOM 798 C C . ASP A 1 111 ? -22.586 -2.253 -30.688 1.00 46.53 111 ASP A C 1
ATOM 800 O O . ASP A 1 111 ? -22.030 -2.588 -31.735 1.00 46.53 111 ASP A O 1
ATOM 804 N N . THR A 1 112 ? -22.114 -1.260 -29.935 1.00 52.53 112 THR A N 1
ATOM 805 C CA . THR A 1 112 ? -20.685 -0.968 -29.916 1.00 52.53 112 THR A CA 1
ATOM 806 C C . THR A 1 112 ? -20.055 -2.134 -29.175 1.00 52.53 112 THR A C 1
ATOM 808 O O . THR A 1 112 ? -20.136 -2.202 -27.950 1.00 52.53 112 THR A O 1
ATOM 811 N N . GLU A 1 113 ? -19.461 -3.070 -29.915 1.00 55.16 113 GLU A N 1
ATOM 812 C CA . GLU A 1 113 ? -18.538 -4.032 -29.325 1.00 55.16 113 GLU A CA 1
ATOM 813 C C . GLU A 1 113 ? -17.414 -3.223 -28.669 1.00 55.16 113 GLU A C 1
ATOM 815 O O . GLU A 1 113 ? -16.531 -2.694 -29.347 1.00 55.16 113 GLU A O 1
ATOM 820 N N . ASP A 1 114 ? -17.482 -3.069 -27.347 1.00 53.62 114 ASP A N 1
ATOM 821 C CA . ASP A 1 114 ? -16.437 -2.425 -26.564 1.00 53.62 114 ASP A CA 1
ATOM 822 C C . ASP A 1 114 ? -15.252 -3.397 -26.533 1.00 53.62 114 ASP A C 1
ATOM 824 O O . ASP A 1 114 ? -15.139 -4.272 -25.669 1.00 53.62 114 ASP A O 1
ATOM 828 N N . ILE A 1 115 ? -14.419 -3.330 -27.579 1.00 56.88 115 ILE A N 1
ATOM 829 C CA . ILE A 1 115 ? -13.244 -4.184 -27.747 1.00 56.88 115 ILE A CA 1
ATOM 830 C C . ILE A 1 115 ? -12.241 -3.778 -26.665 1.00 56.88 115 ILE A C 1
ATOM 832 O O . ILE A 1 115 ? -11.342 -2.965 -26.898 1.00 56.88 115 ILE A O 1
ATOM 836 N N . SER A 1 116 ? -12.413 -4.366 -25.478 1.00 56.22 116 SER A N 1
ATOM 837 C CA . SER A 1 116 ? -11.588 -4.194 -24.283 1.00 56.22 116 SER A CA 1
ATOM 838 C C . SER A 1 116 ? -10.173 -4.708 -24.565 1.00 56.22 116 SER A C 1
ATOM 840 O O . SER A 1 116 ? -9.769 -5.826 -24.232 1.00 56.22 116 SER A O 1
ATOM 842 N N . ILE A 1 117 ? -9.400 -3.867 -25.254 1.00 56.47 117 ILE A N 1
ATOM 843 C CA . ILE A 1 117 ? -8.065 -4.152 -25.796 1.00 56.47 117 ILE A CA 1
ATOM 844 C C . ILE A 1 117 ? -7.061 -4.506 -24.689 1.00 56.47 117 ILE A C 1
ATOM 846 O O . ILE A 1 117 ? -6.061 -5.177 -24.946 1.00 56.47 117 ILE A O 1
ATOM 850 N N . GLY A 1 118 ? -7.355 -4.116 -23.445 1.00 55.53 118 GLY A N 1
ATOM 851 C CA . GLY A 1 118 ? -6.589 -4.501 -22.266 1.00 55.53 118 GLY A CA 1
ATOM 852 C C . GLY A 1 118 ? -6.867 -5.915 -21.743 1.00 55.53 118 GLY A C 1
ATOM 853 O O . GLY A 1 118 ? -6.088 -6.393 -20.920 1.00 55.53 118 GLY A O 1
ATOM 854 N N . GLU A 1 119 ? -7.936 -6.599 -22.156 1.00 63.22 119 GLU A N 1
ATOM 855 C CA . GLU A 1 119 ? -8.527 -7.696 -21.367 1.00 63.22 119 GLU A CA 1
ATOM 856 C C . GLU A 1 119 ? -8.360 -9.099 -21.965 1.00 63.22 119 GLU A C 1
ATOM 858 O O . GLU A 1 119 ? -8.330 -10.079 -21.221 1.00 63.22 119 GLU A O 1
ATOM 863 N N . HIS A 1 120 ? -8.123 -9.230 -23.275 1.00 75.19 120 HIS A N 1
ATOM 864 C CA . HIS A 1 120 ? -7.842 -10.538 -23.876 1.00 75.19 120 HIS A CA 1
ATOM 865 C C . HIS A 1 120 ? -6.529 -11.154 -23.336 1.00 75.19 120 HIS A C 1
ATOM 867 O O . HIS A 1 120 ? -5.439 -10.634 -23.611 1.00 75.19 120 HIS A O 1
ATOM 873 N N . PRO A 1 121 ? -6.573 -12.315 -22.643 1.00 80.81 121 PRO A N 1
ATOM 874 C CA . PRO A 1 121 ? -5.381 -12.914 -22.039 1.00 80.81 121 PRO A CA 1
ATOM 875 C C . PRO A 1 121 ? -4.374 -13.392 -23.093 1.00 80.81 121 PRO A C 1
ATOM 877 O O . PRO A 1 121 ? -3.168 -13.322 -22.870 1.00 80.81 121 PRO A O 1
ATOM 880 N N . VAL A 1 122 ? -4.853 -13.804 -24.273 1.00 86.62 122 VAL A N 1
ATOM 881 C CA . VAL A 1 122 ? -4.008 -14.181 -25.418 1.00 86.62 122 VAL A CA 1
ATOM 882 C C . VAL A 1 122 ? -3.153 -12.997 -25.882 1.00 86.62 122 VAL A C 1
ATOM 884 O O . VAL A 1 122 ? -1.953 -13.157 -26.091 1.00 86.62 122 VAL A O 1
ATOM 887 N N . THR A 1 123 ? -3.732 -11.795 -25.970 1.00 85.44 123 THR A N 1
ATOM 888 C CA . THR A 1 123 ? -3.010 -10.569 -26.343 1.00 85.44 123 THR A CA 1
ATOM 889 C C . THR A 1 123 ? -1.933 -10.233 -25.313 1.00 85.44 123 THR A C 1
ATOM 891 O O . THR A 1 123 ? -0.792 -9.967 -25.692 1.00 85.44 123 THR A O 1
ATOM 894 N N . ARG A 1 124 ? -2.248 -10.334 -24.011 1.00 85.19 124 ARG A N 1
ATOM 895 C CA . ARG A 1 124 ? -1.263 -10.147 -22.929 1.00 85.19 124 ARG A CA 1
ATOM 896 C C . ARG A 1 124 ? -0.093 -11.134 -23.053 1.00 85.19 124 ARG A C 1
ATOM 898 O O . ARG A 1 124 ? 1.060 -10.712 -23.012 1.00 85.19 124 ARG A O 1
ATOM 905 N N . VAL A 1 125 ? -0.369 -12.422 -23.279 1.00 92.69 125 VAL A N 1
ATOM 906 C CA . VAL A 1 125 ? 0.666 -13.458 -23.475 1.00 92.69 125 VAL A CA 1
ATOM 907 C C . VAL A 1 125 ? 1.527 -13.179 -24.713 1.00 92.69 125 VAL A C 1
ATOM 909 O O . VAL A 1 125 ? 2.751 -13.263 -24.626 1.00 92.69 125 VAL A O 1
ATOM 912 N N . LEU A 1 126 ? 0.928 -12.795 -25.845 1.00 93.56 126 LEU A N 1
ATOM 913 C CA . LEU A 1 126 ? 1.670 -12.458 -27.067 1.00 93.56 126 LEU A CA 1
ATOM 914 C C . LEU A 1 126 ? 2.592 -11.244 -26.875 1.00 93.56 126 LEU A C 1
ATOM 916 O O . LEU A 1 126 ? 3.742 -11.285 -27.311 1.00 93.56 126 LEU A O 1
ATOM 920 N N . VAL A 1 127 ? 2.131 -10.197 -26.181 1.00 93.06 127 VAL A N 1
ATOM 921 C CA . VAL A 1 127 ? 2.954 -9.017 -25.857 1.00 93.06 127 VAL A CA 1
ATOM 922 C C . VAL A 1 127 ? 4.116 -9.390 -24.931 1.00 93.06 127 VAL A C 1
ATOM 924 O O . VAL A 1 127 ? 5.251 -9.000 -25.201 1.00 93.06 127 VAL A O 1
ATOM 927 N N . ILE A 1 128 ? 3.877 -10.197 -23.891 1.00 94.06 128 ILE A N 1
ATOM 928 C CA . ILE A 1 128 ? 4.934 -10.674 -22.982 1.00 94.06 128 ILE A CA 1
ATOM 929 C C . ILE A 1 128 ? 5.990 -11.482 -23.752 1.00 94.06 128 ILE A C 1
ATOM 931 O O . ILE A 1 128 ? 7.184 -11.213 -23.619 1.00 94.06 128 ILE A O 1
ATOM 935 N N . LEU A 1 129 ? 5.574 -12.424 -24.605 1.00 96.75 129 LEU A N 1
ATOM 936 C CA . LEU A 1 129 ? 6.494 -13.226 -25.421 1.00 96.75 129 LEU A CA 1
ATOM 937 C C . LEU A 1 129 ? 7.293 -12.367 -26.416 1.00 96.75 129 LEU A C 1
ATOM 939 O O . LEU A 1 129 ? 8.493 -12.592 -26.583 1.00 96.75 129 LEU 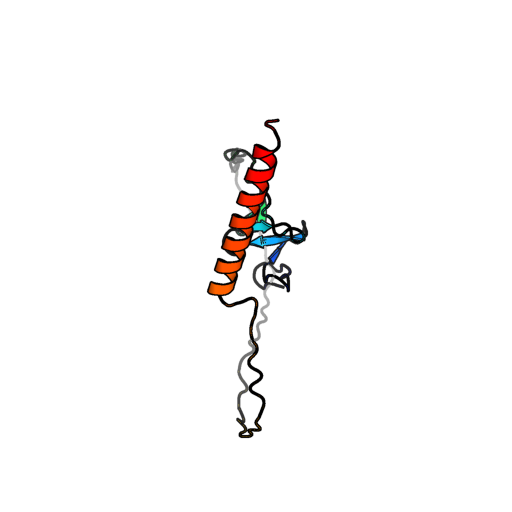A O 1
ATOM 943 N N . ALA A 1 130 ? 6.667 -11.361 -27.033 1.00 96.06 130 ALA A N 1
ATOM 944 C CA . ALA A 1 130 ? 7.344 -10.429 -27.933 1.00 96.06 130 ALA A CA 1
ATOM 945 C C . ALA A 1 130 ? 8.404 -9.583 -27.203 1.00 96.06 130 ALA A C 1
ATOM 947 O O . ALA A 1 130 ? 9.529 -9.457 -27.691 1.00 96.06 130 ALA A O 1
ATOM 948 N N . LEU A 1 131 ? 8.083 -9.054 -26.017 1.00 96.88 131 LEU A N 1
ATOM 949 C CA . LEU A 1 131 ? 9.013 -8.266 -25.199 1.00 96.88 131 LEU A CA 1
ATOM 950 C C . LEU A 1 131 ? 10.185 -9.111 -24.680 1.00 96.88 131 LEU A C 1
ATOM 952 O O . LEU A 1 131 ? 11.334 -8.678 -24.770 1.00 96.88 131 LEU A O 1
ATOM 956 N N . VAL A 1 132 ? 9.927 -10.334 -24.205 1.00 97.00 132 VAL A N 1
ATOM 957 C CA . VAL A 1 132 ? 10.979 -11.271 -23.770 1.00 97.00 132 VAL A CA 1
ATOM 958 C C . VAL A 1 132 ? 11.881 -11.665 -24.944 1.00 97.00 132 VAL A C 1
ATOM 960 O O . VAL A 1 132 ? 13.106 -11.609 -24.820 1.00 97.00 132 VAL A O 1
ATOM 963 N N . GLY A 1 133 ? 11.308 -11.991 -26.106 1.00 95.88 133 GLY A N 1
ATOM 964 C CA . GLY A 1 133 ? 12.069 -12.308 -27.318 1.00 95.88 133 GLY A CA 1
ATOM 965 C C . GLY A 1 133 ? 12.949 -11.145 -27.790 1.00 95.88 133 GLY A C 1
ATOM 966 O O . GLY A 1 133 ? 14.130 -11.341 -28.084 1.00 95.88 133 GLY A O 1
ATOM 967 N N . LEU A 1 134 ? 12.411 -9.920 -27.791 1.00 96.38 134 LEU A N 1
ATOM 968 C CA . LEU A 1 134 ? 13.156 -8.708 -28.138 1.00 96.38 134 LEU A CA 1
ATOM 969 C C . LEU A 1 134 ? 14.274 -8.412 -27.124 1.00 96.38 134 LEU A C 1
ATOM 971 O O . LEU A 1 134 ? 15.383 -8.060 -27.526 1.00 96.38 134 LEU A O 1
ATOM 975 N N . GLY A 1 135 ? 14.021 -8.616 -25.828 1.00 95.94 135 GLY A N 1
ATOM 976 C CA . GLY A 1 135 ? 15.019 -8.480 -24.764 1.00 95.94 135 GLY A CA 1
ATOM 977 C C . GLY A 1 135 ? 16.178 -9.471 -24.906 1.00 95.94 135 GLY A C 1
ATOM 978 O O . GLY A 1 135 ? 17.340 -9.078 -24.803 1.00 95.94 135 GLY A O 1
ATOM 979 N N . ILE A 1 136 ? 15.889 -10.736 -25.229 1.00 94.12 136 ILE A N 1
ATOM 980 C CA . ILE A 1 136 ? 16.910 -11.764 -25.500 1.00 94.12 136 ILE A CA 1
ATOM 981 C C . ILE A 1 136 ? 17.717 -11.418 -26.761 1.00 94.12 136 ILE A C 1
ATOM 983 O O . ILE A 1 136 ? 18.946 -11.534 -26.756 1.00 94.12 136 ILE A O 1
ATOM 987 N N . LEU A 1 137 ? 17.065 -10.943 -27.827 1.00 92.06 137 LEU A N 1
ATOM 988 C CA . LEU A 1 137 ? 17.733 -10.508 -29.060 1.00 92.06 137 LEU A CA 1
ATOM 989 C C . LEU A 1 137 ? 18.644 -9.289 -28.824 1.00 92.06 137 LEU A C 1
ATOM 991 O O . LEU A 1 137 ? 19.776 -9.249 -29.307 1.00 92.06 137 LEU A O 1
ATOM 995 N N . TYR A 1 138 ? 18.186 -8.315 -28.037 1.00 93.12 138 TYR A N 1
ATOM 996 C CA . TYR A 1 138 ? 18.982 -7.157 -27.629 1.00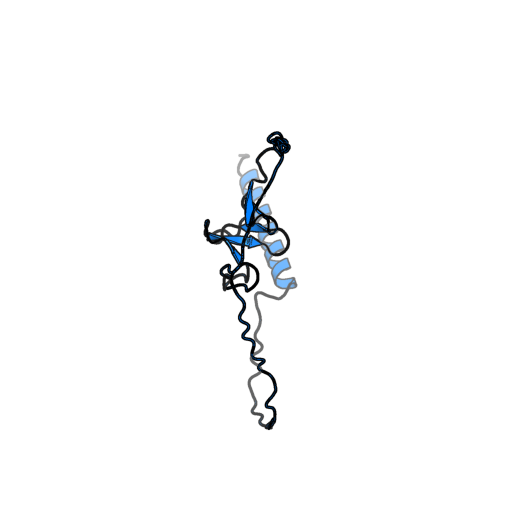 93.12 138 TYR A CA 1
ATOM 997 C C . TYR A 1 138 ? 20.187 -7.577 -26.775 1.00 93.12 138 TYR A C 1
ATOM 999 O O . TYR A 1 138 ? 21.323 -7.211 -27.080 1.00 93.12 138 TYR A O 1
ATOM 1007 N N . TYR A 1 139 ? 19.967 -8.411 -25.756 1.00 90.31 139 TYR A N 1
ATOM 1008 C CA . TYR A 1 139 ? 21.018 -8.892 -24.858 1.00 90.31 139 TYR A CA 1
ATOM 1009 C C . TYR A 1 139 ? 22.091 -9.707 -25.592 1.00 90.31 139 TYR A C 1
ATOM 1011 O O . TYR A 1 139 ? 23.286 -9.483 -25.396 1.00 90.31 139 TYR A O 1
ATOM 1019 N N . THR A 1 140 ? 21.686 -10.617 -26.482 1.00 88.94 140 THR A N 1
ATOM 1020 C CA . THR A 1 140 ? 22.623 -11.395 -27.309 1.00 88.94 140 THR A CA 1
ATOM 1021 C C . THR A 1 140 ? 23.391 -10.512 -28.292 1.00 88.94 140 THR A C 1
ATOM 1023 O O . THR A 1 140 ? 24.594 -10.714 -28.451 1.00 88.94 140 THR A O 1
ATOM 1026 N N . LYS A 1 141 ? 22.767 -9.474 -28.869 1.00 84.56 141 LYS A N 1
ATOM 1027 C CA . LYS A 1 141 ? 23.463 -8.485 -29.709 1.00 84.56 141 LYS A CA 1
ATOM 1028 C C . LYS A 1 141 ? 24.504 -7.678 -28.925 1.00 84.56 141 LYS A C 1
ATOM 1030 O O . LYS A 1 141 ? 25.637 -7.564 -29.388 1.00 84.56 141 LYS A O 1
ATOM 1035 N N . LEU A 1 142 ? 24.167 -7.172 -27.735 1.00 82.69 142 LEU A N 1
ATOM 1036 C CA . LEU A 1 142 ? 25.116 -6.443 -26.878 1.00 82.69 142 LEU A CA 1
ATOM 1037 C C . LEU A 1 142 ? 26.272 -7.340 -26.411 1.00 82.69 142 LEU A C 1
ATOM 1039 O O . LEU A 1 142 ? 27.430 -6.935 -26.470 1.00 82.69 142 LEU A O 1
ATOM 1043 N N . ARG A 1 143 ? 25.980 -8.576 -25.989 1.00 75.94 143 ARG A N 1
ATOM 1044 C CA . ARG A 1 143 ? 27.001 -9.513 -25.489 1.00 75.94 143 ARG A CA 1
ATOM 1045 C C . ARG A 1 143 ? 27.858 -10.124 -26.604 1.00 75.94 143 ARG A C 1
ATOM 1047 O O . ARG A 1 143 ? 28.997 -10.504 -26.345 1.00 75.94 143 ARG A O 1
ATOM 1054 N N . GLY A 1 144 ? 27.330 -10.203 -27.826 1.00 63.00 144 GLY A N 1
ATOM 1055 C CA . GLY A 1 144 ? 28.062 -10.608 -29.029 1.00 63.00 144 GLY A CA 1
ATOM 1056 C C . GLY A 1 144 ? 28.970 -9.506 -29.583 1.00 63.00 144 GLY A C 1
ATOM 1057 O O . GLY A 1 144 ? 30.085 -9.800 -30.002 1.00 63.00 144 GLY A O 1
ATOM 1058 N N . GLY A 1 145 ? 28.540 -8.240 -29.516 1.00 61.50 145 GLY A N 1
ATOM 1059 C CA . GLY A 1 145 ? 29.327 -7.081 -29.962 1.00 61.50 145 GLY A CA 1
ATOM 1060 C C . GLY A 1 145 ? 30.587 -6.789 -29.135 1.00 61.50 145 GLY A C 1
ATOM 1061 O O . GLY A 1 145 ? 31.414 -5.993 -29.556 1.00 61.50 145 GLY A O 1
ATOM 1062 N N . ALA A 1 146 ? 30.764 -7.446 -27.985 1.00 58.59 146 ALA A N 1
ATOM 1063 C CA . ALA A 1 146 ? 31.933 -7.312 -27.112 1.00 58.59 146 ALA A CA 1
ATOM 1064 C C . ALA A 1 146 ? 33.061 -8.332 -27.418 1.00 58.59 146 ALA A C 1
ATOM 1066 O O . ALA A 1 146 ? 33.819 -8.701 -26.518 1.00 58.59 146 ALA A O 1
ATOM 1067 N N . ARG A 1 147 ? 33.138 -8.857 -28.652 1.00 57.75 147 ARG A N 1
ATOM 1068 C CA . ARG A 1 147 ? 34.114 -9.885 -29.078 1.00 57.75 147 ARG A CA 1
ATOM 1069 C C . ARG A 1 147 ? 34.684 -9.653 -30.490 1.00 57.75 147 ARG A C 1
ATOM 1071 O O . ARG A 1 147 ? 34.699 -10.574 -31.308 1.00 57.75 147 ARG A O 1
ATOM 1078 N N . THR A 1 148 ? 35.167 -8.442 -30.752 1.00 51.91 148 THR A N 1
ATOM 1079 C CA . THR A 1 148 ? 36.010 -8.085 -31.911 1.00 51.91 148 THR A CA 1
ATOM 1080 C C . THR A 1 148 ? 37.028 -7.044 -31.486 1.00 51.91 148 THR A C 1
ATOM 1082 O O . THR A 1 148 ? 36.555 -6.023 -30.939 1.00 51.91 148 THR A O 1
#

Solvent-accessible surface area (backbone atoms only — not comparable to full-atom values): 10249 Å² total; per-residue (Å²): 100,43,92,87,80,64,34,46,54,41,90,89,78,68,30,38,30,43,88,92,80,65,28,32,30,42,87,96,74,21,39,29,22,40,78,89,77,73,42,77,54,63,35,30,44,38,88,88,81,71,45,78,43,62,75,77,55,77,87,74,71,81,77,74,74,74,78,80,72,82,83,85,78,84,88,82,89,82,87,84,91,88,84,94,80,91,86,84,81,89,90,85,83,90,88,87,86,88,87,82,92,86,78,86,86,90,81,84,90,78,91,70,77,77,76,57,83,88,66,51,64,67,58,55,51,54,51,51,53,50,53,51,52,50,49,52,54,51,50,51,50,59,66,55,68,77,73,127

Organism: NCBI:txid271432

Foldseek 3Di:
DDPPLPFDQDPVPRFGQLVPPRFGQDPPFQFTADPVVRHTDQWGQDPVVRDIDGVPDDPPPDPPPDPPPDDDDDDDDDDDDDDDDDDDDDDDDDDDDDDDDDDDDDDDDDPPVPPPVVPPVVNVVVVVVVVVVVVVVVVCVVVVVVPD